Protein AF-A0A817TEA0-F1 (afdb_monomer_lite)

Secondary structure (DSSP, 8-state):
-HHHHHHHHHHHH-TT----S--EEEE-HHHHHHHTTTTT-HHHHHHHTT--EEEETT--HHHHHHHTTT-TT-EE-

Radius of gyration: 11.43 Å; chains: 1; bounding box: 33×23×26 Å

Foldseek 3Di:
DVVLLVVVLCQLPPDPDPDDQEDEAEDEPVSVCVSCVNVPDPSSLVSLCSYAEYEYPPDDPVVVVVCCSSHVNYDYD

Sequence (77 aa):
RQCHDDYIEQFLLNTKTYLHNSILLIIDLESLTRITQNFTRNETRINCSKVNEIFLHGESKNLIQSLQNYFPFAEIY

Structure (mmCIF, N/CA/C/O backbone):
data_AF-A0A817TEA0-F1
#
_entry.id   AF-A0A817TEA0-F1
#
loop_
_atom_site.group_PDB
_atom_site.id
_atom_site.type_symbol
_atom_site.label_atom_id
_atom_site.label_alt_id
_atom_site.label_comp_id
_atom_site.label_asym_id
_atom_site.label_entity_id
_atom_site.label_seq_id
_atom_site.pdbx_PDB_ins_code
_atom_site.Cartn_x
_atom_site.Cartn_y
_atom_site.Cartn_z
_atom_site.occupancy
_atom_site.B_iso_or_equiv
_atom_site.auth_seq_id
_atom_site.auth_comp_id
_atom_site.auth_asym_id
_atom_site.auth_atom_id
_atom_site.pdbx_PDB_model_num
ATOM 1 N N . ARG A 1 1 ? -0.519 4.002 -18.334 1.00 52.69 1 ARG A N 1
ATOM 2 C CA . ARG A 1 1 ? 0.000 4.344 -16.988 1.00 52.69 1 ARG A CA 1
ATOM 3 C C . ARG A 1 1 ? -1.089 5.025 -16.160 1.00 52.69 1 ARG A C 1
ATOM 5 O O . ARG A 1 1 ? -1.545 4.393 -15.231 1.00 52.69 1 ARG A O 1
ATOM 12 N N . GLN A 1 2 ? -1.647 6.157 -16.598 1.00 53.50 2 GLN A N 1
ATOM 13 C CA . GLN A 1 2 ? -2.687 6.924 -15.879 1.00 53.50 2 GLN A CA 1
ATOM 14 C C . GLN A 1 2 ? -3.922 6.135 -15.369 1.00 53.50 2 GLN A C 1
ATOM 16 O O . GLN A 1 2 ? -4.315 6.302 -14.226 1.00 53.50 2 GLN A O 1
ATOM 21 N N . CYS A 1 3 ? -4.477 5.205 -16.159 1.00 57.47 3 CYS A N 1
ATOM 22 C CA . CYS A 1 3 ? -5.654 4.412 -15.752 1.00 57.47 3 CYS A CA 1
ATOM 23 C C . CYS A 1 3 ? -5.405 3.483 -14.538 1.00 57.47 3 CYS A C 1
ATOM 25 O O . CYS A 1 3 ? -6.324 3.204 -13.772 1.00 57.47 3 CYS A O 1
ATOM 27 N N . HIS A 1 4 ? -4.167 3.008 -14.344 1.00 64.06 4 HIS A N 1
ATOM 28 C CA . HIS A 1 4 ? -3.831 2.176 -13.181 1.00 64.06 4 HIS A CA 1
ATOM 29 C C . HIS A 1 4 ? -3.750 3.017 -11.906 1.00 64.06 4 HIS A C 1
ATOM 31 O O . HIS A 1 4 ? -4.269 2.601 -10.873 1.00 64.06 4 HIS A O 1
ATOM 37 N N . ASP A 1 5 ? -3.179 4.217 -11.999 1.00 66.44 5 ASP A N 1
ATOM 38 C CA . ASP A 1 5 ? -3.088 5.149 -10.878 1.00 66.44 5 ASP A CA 1
ATOM 39 C C . ASP A 1 5 ? -4.472 5.590 -10.402 1.00 66.44 5 ASP A C 1
ATOM 41 O O . ASP A 1 5 ? -4.714 5.601 -9.202 1.00 66.44 5 ASP A O 1
ATOM 45 N N . ASP A 1 6 ? -5.396 5.889 -11.319 1.00 67.44 6 ASP A N 1
ATOM 46 C CA . ASP A 1 6 ? -6.758 6.311 -10.969 1.00 67.44 6 ASP A CA 1
ATOM 47 C C . ASP A 1 6 ? -7.528 5.199 -10.230 1.00 67.44 6 ASP A C 1
ATOM 49 O O . ASP A 1 6 ? -8.296 5.470 -9.305 1.00 67.44 6 ASP A O 1
ATOM 53 N N . TYR A 1 7 ? -7.306 3.930 -10.599 1.00 70.44 7 TYR A N 1
ATOM 54 C CA . TYR A 1 7 ? -7.898 2.783 -9.903 1.00 70.44 7 TYR A CA 1
ATOM 55 C C . TYR A 1 7 ? -7.298 2.597 -8.506 1.00 70.44 7 TYR A C 1
ATOM 57 O O . TYR A 1 7 ? -8.026 2.352 -7.545 1.00 70.44 7 TYR A O 1
ATOM 65 N N . ILE A 1 8 ? -5.978 2.748 -8.378 1.00 72.62 8 ILE A N 1
ATOM 66 C CA . ILE A 1 8 ? -5.281 2.675 -7.089 1.00 72.62 8 ILE A CA 1
ATOM 67 C C . ILE A 1 8 ? -5.685 3.848 -6.192 1.00 72.62 8 ILE A C 1
ATOM 69 O O . ILE A 1 8 ? -5.880 3.667 -4.993 1.00 72.62 8 ILE A O 1
ATOM 73 N N . GLU A 1 9 ? -5.881 5.032 -6.765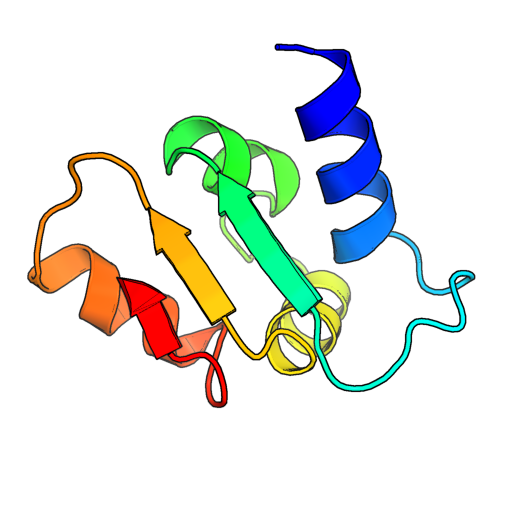 1.00 73.50 9 GLU A N 1
ATOM 74 C CA . GLU A 1 9 ? -6.380 6.210 -6.069 1.00 73.50 9 GLU A CA 1
ATOM 75 C C . GLU A 1 9 ? -7.791 5.981 -5.545 1.00 73.50 9 GLU A C 1
ATOM 77 O O . GLU A 1 9 ? -8.041 6.158 -4.354 1.00 73.50 9 GLU A O 1
ATOM 82 N N . GLN A 1 10 ? -8.698 5.484 -6.384 1.00 73.69 10 GLN A N 1
ATOM 83 C CA . GLN A 1 10 ? -10.035 5.107 -5.930 1.00 73.69 10 GLN A CA 1
ATOM 84 C C . GLN A 1 10 ? -9.999 4.000 -4.877 1.00 73.69 10 GLN A C 1
ATOM 86 O O . GLN A 1 10 ? -10.785 4.043 -3.937 1.00 73.69 10 GLN A O 1
ATOM 91 N N . PHE A 1 11 ? -9.085 3.039 -4.990 1.00 73.75 11 PHE A N 1
ATOM 92 C CA . PHE A 1 11 ? -8.939 1.961 -4.020 1.00 73.75 11 PHE A CA 1
ATOM 93 C C . PHE A 1 11 ? -8.437 2.460 -2.655 1.00 73.75 11 PHE A C 1
ATOM 95 O O . PHE A 1 11 ? -9.037 2.165 -1.621 1.00 73.75 11 PHE A O 1
ATOM 102 N N . LEU A 1 12 ? -7.361 3.248 -2.638 1.00 72.31 12 LEU A N 1
ATOM 103 C CA . LEU A 1 12 ? -6.759 3.762 -1.407 1.00 72.31 12 LEU A CA 1
ATOM 104 C C . LEU A 1 12 ? -7.600 4.878 -0.769 1.00 72.31 12 LEU A C 1
ATOM 106 O O . LEU A 1 12 ? -7.559 5.043 0.454 1.00 72.31 12 LEU A O 1
ATOM 110 N N . LEU A 1 13 ? -8.378 5.629 -1.559 1.00 72.38 13 LEU A N 1
ATOM 111 C CA . LEU A 1 13 ? -9.159 6.778 -1.086 1.00 72.38 13 LEU A CA 1
ATOM 112 C C . LEU A 1 13 ? -10.667 6.526 -0.942 1.00 72.38 13 LEU A C 1
ATOM 114 O O . LEU A 1 13 ? -11.316 7.303 -0.245 1.00 72.38 13 LEU A O 1
ATOM 118 N N . ASN A 1 14 ? -11.258 5.496 -1.561 1.00 66.00 14 ASN A N 1
ATOM 119 C CA . ASN A 1 14 ? -12.718 5.357 -1.620 1.00 66.00 14 ASN A CA 1
ATOM 120 C C . ASN A 1 14 ? -13.216 3.936 -1.290 1.00 66.00 14 ASN A C 1
ATOM 122 O O . ASN A 1 14 ? -13.044 2.972 -2.029 1.00 66.00 14 ASN A O 1
ATOM 126 N N . THR A 1 15 ? -13.914 3.827 -0.160 1.00 58.41 15 THR A N 1
ATOM 127 C CA . THR A 1 15 ? -14.310 2.588 0.535 1.00 58.41 15 THR A CA 1
ATOM 128 C C . THR A 1 15 ? -15.559 1.893 -0.013 1.00 58.41 15 THR A C 1
ATOM 130 O O . THR A 1 15 ? -16.096 0.991 0.630 1.00 58.41 15 THR A O 1
ATOM 133 N N . LYS A 1 16 ? -16.053 2.270 -1.197 1.00 55.66 16 LYS A N 1
ATOM 134 C CA . LYS A 1 16 ? -17.240 1.622 -1.793 1.00 55.66 16 LYS A CA 1
ATOM 135 C C . LYS A 1 16 ? -16.934 0.316 -2.525 1.00 55.66 16 LYS A C 1
ATOM 137 O O . LYS A 1 16 ? -17.836 -0.285 -3.104 1.00 55.66 16 LYS A O 1
ATOM 142 N N . THR A 1 17 ? -15.688 -0.134 -2.503 1.00 54.34 17 THR A N 1
ATOM 143 C CA . THR A 1 17 ? -15.269 -1.379 -3.133 1.00 54.34 17 THR A CA 1
ATOM 144 C C . THR A 1 17 ? -15.225 -2.489 -2.078 1.00 54.34 17 THR A C 1
ATOM 146 O O . THR A 1 17 ? -14.365 -2.529 -1.203 1.00 54.34 17 THR A O 1
ATOM 149 N N . TYR A 1 18 ? -16.201 -3.401 -2.139 1.00 55.00 18 TYR A N 1
ATOM 150 C CA . TYR A 1 18 ? -16.146 -4.695 -1.450 1.00 55.00 18 TYR A CA 1
ATOM 151 C C . TYR A 1 18 ? -15.045 -5.531 -2.112 1.00 55.00 18 TYR A C 1
ATOM 153 O O . TYR A 1 18 ? -15.306 -6.303 -3.033 1.00 55.00 18 TYR A O 1
ATOM 161 N N . LEU A 1 19 ? -13.796 -5.324 -1.707 1.00 55.94 19 LEU A N 1
ATOM 162 C CA . LEU A 1 19 ? -12.671 -6.093 -2.225 1.00 55.94 19 LEU A CA 1
ATOM 163 C C . LEU A 1 19 ? -12.322 -7.219 -1.258 1.00 55.94 19 LEU A C 1
ATOM 165 O O . LEU A 1 19 ? -12.301 -7.039 -0.042 1.00 55.94 19 LEU A O 1
ATOM 169 N N . HIS A 1 20 ? -12.109 -8.402 -1.829 1.00 56.72 20 HIS A N 1
ATOM 170 C CA . HIS A 1 20 ? -11.698 -9.598 -1.104 1.00 56.72 20 HIS A CA 1
ATOM 171 C C . HIS A 1 20 ? -10.314 -9.405 -0.464 1.00 56.72 20 HIS A C 1
ATOM 173 O O . HIS A 1 20 ? -9.511 -8.608 -0.942 1.00 56.72 20 HIS A O 1
ATOM 179 N N . ASN A 1 21 ? -10.034 -10.184 0.585 1.00 55.94 21 ASN A N 1
ATOM 180 C CA . ASN A 1 21 ? -8.815 -10.150 1.409 1.00 55.94 21 ASN A CA 1
ATOM 181 C C . ASN A 1 21 ? -7.524 -10.597 0.678 1.00 55.94 21 ASN A C 1
ATOM 183 O O . ASN A 1 21 ? -6.725 -11.336 1.240 1.00 5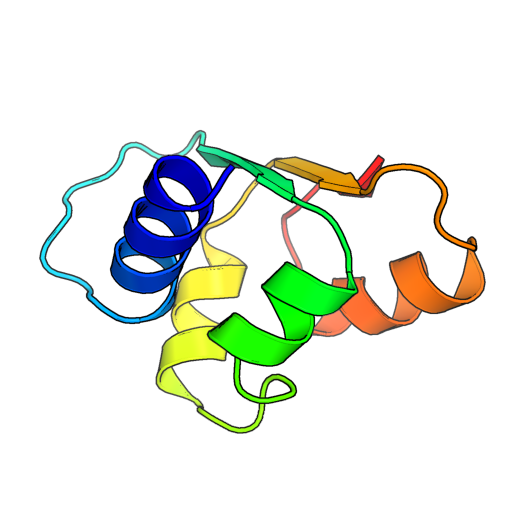5.94 21 ASN A O 1
ATOM 187 N N . SER A 1 22 ? -7.295 -10.212 -0.573 1.00 64.81 22 SER A N 1
ATOM 188 C CA . SER A 1 22 ? -6.053 -10.495 -1.302 1.00 64.81 22 SER A CA 1
ATOM 189 C C . SER A 1 22 ? -5.873 -9.431 -2.376 1.00 64.81 22 SER A C 1
ATOM 191 O O . SER A 1 22 ? -6.333 -9.568 -3.508 1.00 64.81 22 SER A O 1
ATOM 193 N N . ILE A 1 23 ? -5.292 -8.304 -1.963 1.00 76.00 23 ILE A N 1
ATOM 194 C CA . ILE A 1 23 ? -5.082 -7.146 -2.828 1.00 76.00 23 ILE A CA 1
ATOM 195 C C . ILE A 1 23 ? -3.589 -7.002 -3.054 1.00 76.00 23 ILE A C 1
ATOM 197 O O . ILE A 1 23 ? -2.847 -6.670 -2.127 1.00 76.00 23 ILE A O 1
ATOM 201 N N . LEU A 1 24 ? -3.201 -7.262 -4.300 1.00 80.25 24 LEU A N 1
ATOM 202 C CA . LEU A 1 24 ? -1.872 -7.025 -4.831 1.00 80.25 24 LEU A CA 1
ATOM 203 C C . LEU A 1 24 ? -1.824 -5.632 -5.466 1.00 80.25 24 LEU A C 1
ATOM 205 O O . LEU A 1 24 ? -2.571 -5.335 -6.402 1.00 80.25 24 LEU A O 1
ATOM 209 N N . LEU A 1 25 ? -0.928 -4.791 -4.963 1.00 81.00 25 LEU A N 1
ATOM 210 C CA . LEU A 1 25 ? -0.659 -3.448 -5.464 1.00 81.00 25 LEU A CA 1
ATOM 211 C C . LEU A 1 25 ? 0.679 -3.422 -6.194 1.00 81.00 25 LEU A C 1
ATOM 213 O O . LEU A 1 25 ? 1.718 -3.687 -5.607 1.00 81.00 25 LEU A O 1
ATOM 217 N N . ILE A 1 26 ? 0.657 -3.063 -7.473 1.00 83.88 26 ILE A N 1
ATOM 218 C CA . ILE A 1 26 ? 1.871 -2.844 -8.264 1.00 83.88 26 ILE A CA 1
ATOM 219 C C . ILE A 1 26 ? 1.914 -1.358 -8.589 1.00 83.88 26 ILE A C 1
ATOM 221 O O . ILE A 1 26 ? 1.085 -0.873 -9.360 1.00 83.88 26 ILE A O 1
ATOM 225 N N . ILE A 1 27 ? 2.832 -0.628 -7.961 1.00 81.19 27 ILE A N 1
ATOM 226 C CA . ILE A 1 27 ? 2.884 0.834 -8.042 1.00 81.19 27 ILE A CA 1
ATOM 227 C C . ILE A 1 27 ? 4.315 1.336 -7.818 1.00 81.19 27 ILE A C 1
ATOM 229 O O . ILE A 1 27 ? 5.083 0.726 -7.080 1.00 81.19 27 ILE A O 1
ATOM 233 N N . ASP A 1 28 ? 4.692 2.440 -8.461 1.00 83.88 28 ASP A N 1
ATOM 234 C CA . ASP A 1 28 ? 5.933 3.148 -8.134 1.00 83.88 28 ASP A CA 1
ATOM 235 C C . ASP A 1 28 ? 5.753 4.078 -6.922 1.00 83.88 28 ASP A C 1
ATOM 237 O O . ASP A 1 28 ? 4.643 4.490 -6.570 1.00 83.88 28 ASP A O 1
ATOM 241 N N . LEU A 1 29 ? 6.853 4.411 -6.249 1.00 79.62 29 LEU A N 1
ATOM 242 C CA . LEU A 1 29 ? 6.786 5.206 -5.028 1.00 79.62 29 LEU A CA 1
ATOM 243 C C . LEU A 1 29 ? 6.199 6.601 -5.256 1.00 79.62 29 LEU A C 1
ATOM 245 O O . LEU A 1 29 ? 5.470 7.102 -4.397 1.00 79.62 29 LEU A O 1
ATOM 249 N N . GLU A 1 30 ? 6.528 7.244 -6.374 1.00 82.94 30 GLU A N 1
ATOM 250 C CA . GLU A 1 30 ? 6.066 8.598 -6.681 1.00 82.94 30 GLU A CA 1
ATOM 251 C C . GLU A 1 30 ? 4.537 8.629 -6.764 1.00 82.94 30 GLU A C 1
ATOM 253 O O . GLU A 1 30 ? 3.882 9.438 -6.099 1.00 82.94 30 GLU A O 1
ATOM 258 N N . SER A 1 31 ? 3.962 7.679 -7.496 1.00 82.12 31 SER A N 1
ATOM 259 C CA . SER A 1 31 ? 2.522 7.511 -7.651 1.00 82.12 31 SER A CA 1
ATOM 260 C C . SER A 1 31 ? 1.863 7.152 -6.326 1.00 82.12 31 SER A C 1
ATOM 262 O O . SER A 1 31 ? 0.851 7.754 -5.963 1.00 82.12 31 SER A O 1
ATOM 264 N N . LEU A 1 32 ? 2.461 6.245 -5.548 1.00 83.25 32 LEU A N 1
ATOM 265 C CA . LEU A 1 32 ? 1.949 5.875 -4.229 1.00 83.25 32 LEU A CA 1
ATOM 266 C C . LEU A 1 32 ? 1.912 7.083 -3.286 1.00 83.25 32 LEU A C 1
ATOM 268 O O . LEU A 1 32 ? 0.911 7.338 -2.618 1.00 83.25 32 LEU A O 1
ATOM 272 N N . THR A 1 33 ? 2.988 7.860 -3.260 1.00 83.12 33 THR A N 1
ATOM 273 C CA . THR A 1 33 ? 3.130 9.052 -2.420 1.00 83.12 33 THR A CA 1
ATOM 274 C C . THR A 1 33 ? 2.147 10.147 -2.833 1.00 83.12 33 THR A C 1
ATOM 276 O O . THR A 1 33 ? 1.509 10.765 -1.975 1.00 83.12 33 THR A O 1
ATOM 279 N N . ARG A 1 34 ? 1.972 10.352 -4.144 1.00 84.12 34 ARG A N 1
ATOM 280 C CA . ARG A 1 34 ? 0.999 11.288 -4.720 1.00 84.12 34 ARG A CA 1
ATOM 281 C C . ARG A 1 34 ? -0.428 10.922 -4.319 1.00 84.12 34 ARG A C 1
ATOM 283 O O . ARG A 1 34 ? -1.142 11.766 -3.783 1.00 84.12 34 ARG A O 1
ATOM 290 N N . ILE A 1 35 ? -0.818 9.668 -4.540 1.00 80.06 35 ILE A N 1
ATOM 291 C CA . ILE A 1 35 ? -2.168 9.156 -4.266 1.00 80.06 35 ILE A CA 1
ATOM 292 C C . ILE A 1 35 ? -2.486 9.218 -2.772 1.00 80.06 35 ILE A C 1
ATOM 294 O O . ILE A 1 35 ? -3.558 9.659 -2.361 1.00 80.06 35 ILE A O 1
ATOM 298 N N . THR A 1 36 ? -1.533 8.812 -1.938 1.00 79.69 36 THR A N 1
ATOM 299 C CA . THR A 1 36 ? -1.716 8.780 -0.482 1.00 79.69 36 THR A CA 1
ATOM 300 C C . THR A 1 36 ? -1.558 10.149 0.178 1.00 79.69 36 THR A C 1
ATOM 302 O O . THR A 1 36 ? -1.739 10.260 1.393 1.00 79.69 36 THR A O 1
ATOM 305 N N . GLN A 1 37 ? -1.211 11.190 -0.590 1.00 80.69 37 GLN A N 1
ATOM 306 C CA . GLN A 1 37 ? -0.833 12.512 -0.088 1.00 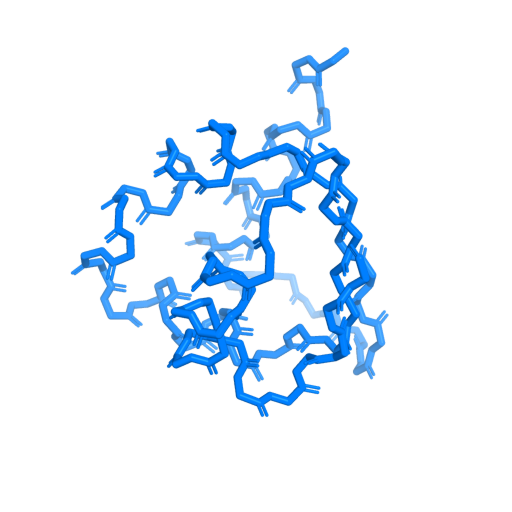80.69 37 GLN A CA 1
ATOM 307 C C . GLN A 1 37 ? 0.197 12.418 1.047 1.00 80.69 37 GLN A C 1
ATOM 309 O O . GLN A 1 37 ? -0.017 12.948 2.141 1.00 80.69 37 GLN A O 1
ATOM 314 N N . ASN A 1 38 ? 1.299 11.698 0.817 1.00 80.12 38 ASN A N 1
ATOM 315 C CA . ASN A 1 38 ? 2.314 11.393 1.836 1.00 80.12 38 ASN A CA 1
ATOM 316 C C . ASN A 1 38 ? 1.745 10.697 3.090 1.00 80.12 38 ASN A C 1
ATOM 318 O O . ASN A 1 38 ? 2.204 10.947 4.204 1.00 80.12 38 ASN A O 1
ATOM 322 N N . PHE A 1 39 ? 0.718 9.857 2.939 1.00 78.12 39 PHE A N 1
ATOM 323 C CA . PHE A 1 39 ? 0.076 9.129 4.044 1.00 78.12 39 PHE A CA 1
ATOM 324 C C . PHE A 1 39 ? -0.445 10.021 5.192 1.00 78.12 39 PHE A C 1
ATOM 326 O O . PHE A 1 39 ? -0.533 9.594 6.353 1.00 78.12 39 PHE A O 1
ATOM 333 N N . THR A 1 40 ? -0.788 11.275 4.886 1.00 80.06 40 THR A N 1
ATOM 334 C CA . THR A 1 40 ? -1.254 12.266 5.874 1.00 80.06 40 THR A CA 1
ATOM 335 C C . THR A 1 40 ? -2.719 12.076 6.275 1.00 80.06 40 THR A C 1
ATOM 337 O O . THR A 1 40 ? -3.132 12.537 7.337 1.00 80.06 40 THR A O 1
ATOM 340 N N . ARG A 1 41 ? -3.509 11.361 5.465 1.00 78.38 41 ARG A N 1
ATOM 341 C CA . ARG A 1 41 ? -4.934 11.102 5.715 1.00 78.38 41 ARG A CA 1
ATOM 342 C C . ARG A 1 41 ? -5.148 9.807 6.502 1.00 78.38 41 ARG A C 1
ATOM 344 O O . ARG A 1 41 ? -4.677 8.744 6.102 1.00 78.38 41 ARG A O 1
ATOM 351 N N . ASN A 1 42 ? -5.928 9.872 7.582 1.00 76.81 42 ASN A N 1
ATOM 352 C CA . ASN A 1 42 ? -6.254 8.696 8.403 1.00 76.81 42 ASN A CA 1
ATOM 353 C C . ASN A 1 42 ? -7.010 7.610 7.623 1.00 76.81 42 ASN A C 1
ATOM 355 O O . ASN A 1 42 ? -6.727 6.428 7.789 1.00 76.81 42 ASN A O 1
ATOM 359 N N . GLU A 1 43 ? -7.937 7.999 6.748 1.00 75.06 43 GLU A N 1
ATOM 360 C CA . GLU A 1 43 ? -8.716 7.070 5.914 1.00 75.06 43 GLU A CA 1
ATOM 361 C C . GLU A 1 43 ? -7.810 6.256 4.986 1.00 75.06 43 GLU A C 1
ATOM 363 O O . GLU A 1 43 ? -7.948 5.038 4.885 1.00 75.06 43 GLU A O 1
ATOM 368 N N . THR A 1 44 ? -6.813 6.913 4.389 1.00 76.94 44 THR A N 1
ATOM 369 C CA . THR A 1 44 ? -5.792 6.263 3.566 1.00 76.94 44 THR A CA 1
ATOM 370 C C . THR A 1 44 ? -5.013 5.231 4.375 1.00 76.94 44 THR A C 1
ATOM 372 O O . THR A 1 44 ? -4.842 4.115 3.906 1.00 76.94 44 THR A O 1
ATOM 375 N N . ARG A 1 45 ? -4.615 5.538 5.619 1.00 78.38 45 ARG A N 1
ATOM 376 C CA . ARG A 1 45 ? -3.910 4.575 6.491 1.00 78.38 45 ARG A CA 1
ATOM 377 C C . ARG A 1 45 ? -4.752 3.335 6.807 1.00 78.38 45 ARG A C 1
ATOM 379 O O . ARG A 1 45 ? -4.232 2.225 6.782 1.00 78.38 45 ARG A O 1
ATOM 386 N N . ILE A 1 46 ? -6.046 3.519 7.071 1.00 79.25 46 ILE A N 1
ATOM 387 C CA . ILE A 1 46 ? -6.993 2.417 7.325 1.00 79.25 46 ILE A CA 1
ATOM 388 C C . ILE A 1 46 ? -7.179 1.540 6.079 1.00 79.25 46 ILE A C 1
ATOM 390 O O . ILE A 1 46 ? -7.437 0.345 6.194 1.00 79.25 46 ILE A O 1
ATOM 394 N N . ASN A 1 47 ? -7.084 2.114 4.883 1.00 77.50 47 ASN A N 1
ATOM 395 C CA . ASN A 1 47 ? -7.197 1.345 3.646 1.00 77.50 47 ASN A CA 1
ATOM 396 C C . ASN A 1 47 ? -5.883 0.656 3.279 1.00 77.50 47 ASN A C 1
ATOM 398 O O . ASN A 1 47 ? -5.908 -0.502 2.869 1.00 77.50 47 ASN A O 1
ATOM 402 N N . CYS A 1 48 ? -4.744 1.311 3.506 1.00 80.38 48 CYS A N 1
ATOM 403 C CA . CYS A 1 48 ? -3.428 0.699 3.363 1.00 80.38 48 CYS A CA 1
ATOM 404 C C . CYS A 1 48 ? -3.288 -0.557 4.238 1.00 80.38 48 CYS A C 1
ATOM 406 O O . CYS A 1 48 ? -2.754 -1.561 3.780 1.00 80.38 48 CYS A O 1
ATOM 408 N N . SER A 1 49 ? -3.857 -0.578 5.449 1.00 80.31 49 SER A N 1
ATOM 409 C CA . SER A 1 49 ? -3.827 -1.778 6.298 1.00 80.31 49 SER A CA 1
ATOM 410 C C . SER A 1 49 ? -4.643 -2.968 5.776 1.00 80.31 49 SER A C 1
ATOM 412 O O . SER A 1 49 ? -4.585 -4.036 6.371 1.00 80.31 49 SER A O 1
ATOM 414 N N . LYS A 1 50 ? -5.396 -2.830 4.681 1.00 78.88 50 LYS A N 1
ATOM 415 C CA . LYS A 1 50 ? -6.126 -3.942 4.041 1.00 78.88 50 LYS A CA 1
ATOM 416 C C . LYS A 1 50 ? -5.361 -4.566 2.873 1.00 78.88 50 LYS A C 1
ATOM 418 O O . LYS A 1 50 ? -5.843 -5.518 2.264 1.00 78.88 50 LYS A O 1
ATOM 423 N N . VAL A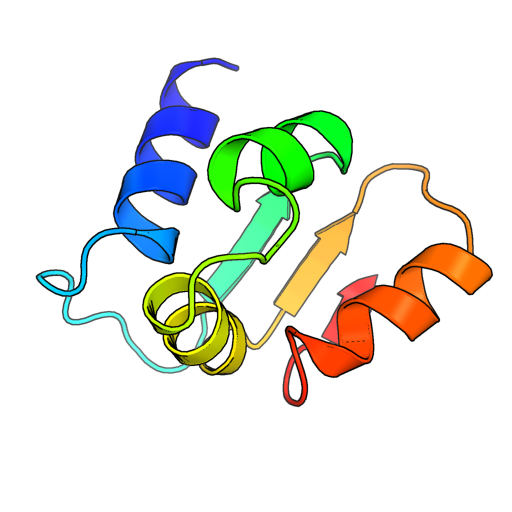 1 51 ? -4.217 -3.991 2.515 1.00 82.44 51 VAL A N 1
ATOM 424 C CA . VAL A 1 51 ? -3.357 -4.477 1.438 1.00 82.44 51 VAL A CA 1
ATOM 425 C C . VAL A 1 51 ? -2.468 -5.581 1.986 1.00 82.44 51 VAL A C 1
ATOM 427 O O . VAL A 1 51 ? -1.888 -5.422 3.058 1.00 82.44 51 VAL A O 1
ATOM 430 N N . ASN A 1 52 ? -2.354 -6.673 1.234 1.00 82.88 52 ASN A N 1
ATOM 431 C CA . ASN A 1 52 ? -1.570 -7.839 1.642 1.00 82.88 52 ASN A CA 1
ATOM 432 C C . ASN A 1 52 ? -0.276 -7.979 0.850 1.00 82.88 52 ASN A C 1
ATOM 434 O O . ASN A 1 52 ? 0.669 -8.581 1.342 1.00 82.88 52 ASN A O 1
ATOM 438 N N . GLU A 1 53 ? -0.210 -7.419 -0.356 1.00 85.50 53 GLU A N 1
ATOM 439 C CA . GLU A 1 53 ? 0.981 -7.517 -1.193 1.00 85.50 53 GLU A CA 1
ATOM 440 C C . GLU A 1 53 ? 1.217 -6.198 -1.927 1.00 85.50 53 GLU A C 1
ATOM 442 O O . GLU A 1 53 ? 0.295 -5.622 -2.513 1.00 85.50 53 GLU A O 1
ATOM 447 N N . ILE A 1 54 ? 2.460 -5.716 -1.903 1.00 85.69 54 ILE A N 1
ATOM 448 C CA . ILE A 1 54 ? 2.900 -4.533 -2.643 1.00 85.69 54 ILE A CA 1
ATOM 449 C C . ILE A 1 54 ? 4.179 -4.878 -3.391 1.00 85.69 54 ILE A C 1
ATOM 451 O O . ILE A 1 54 ? 5.154 -5.305 -2.787 1.00 85.69 54 ILE A O 1
ATOM 455 N N . PHE A 1 55 ? 4.192 -4.628 -4.692 1.00 85.06 55 PHE A N 1
ATOM 456 C CA . PHE A 1 55 ? 5.399 -4.631 -5.507 1.00 85.06 55 PHE A CA 1
ATOM 457 C C . PHE A 1 55 ? 5.803 -3.191 -5.818 1.00 85.06 55 PHE A C 1
ATOM 459 O O . PHE A 1 55 ? 5.093 -2.488 -6.546 1.00 85.06 55 PHE A O 1
ATOM 466 N N . LEU A 1 56 ? 6.952 -2.775 -5.281 1.00 81.56 56 LEU A N 1
ATOM 467 C CA . LEU A 1 56 ? 7.559 -1.463 -5.501 1.00 81.56 56 LEU A CA 1
ATOM 468 C C . LEU A 1 56 ? 8.734 -1.602 -6.459 1.00 81.56 56 LEU A C 1
ATOM 470 O O . LEU A 1 56 ? 9.772 -2.187 -6.153 1.00 81.56 56 LEU A O 1
ATOM 474 N N .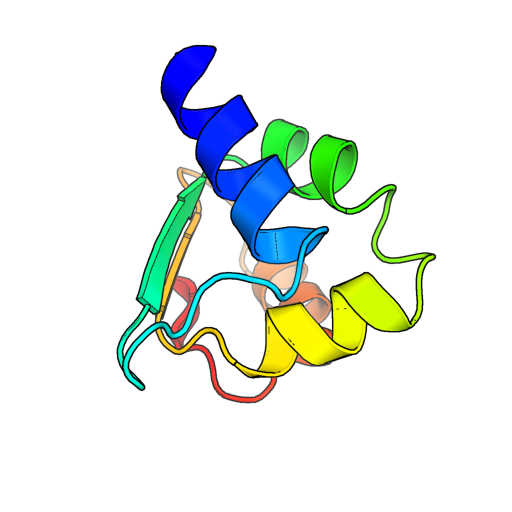 HIS A 1 57 ? 8.592 -1.043 -7.654 1.00 73.06 57 HIS A N 1
ATOM 475 C CA . HIS A 1 57 ? 9.621 -1.212 -8.668 1.00 73.06 57 HIS A CA 1
ATOM 476 C C . HIS A 1 57 ? 10.863 -0.356 -8.369 1.00 73.06 57 HIS A C 1
ATOM 478 O O . HIS A 1 57 ? 10.825 0.860 -8.520 1.00 73.06 57 HIS A O 1
ATOM 484 N N . GLY A 1 58 ? 11.986 -0.999 -8.028 1.00 65.94 58 GLY A N 1
ATOM 485 C CA . GLY A 1 58 ? 13.307 -0.356 -7.996 1.00 65.94 58 GLY A CA 1
ATOM 486 C C . GLY A 1 58 ? 13.641 0.427 -6.722 1.00 65.94 58 GLY A C 1
ATOM 487 O O . GLY A 1 58 ? 14.537 1.269 -6.754 1.00 65.94 58 GLY A O 1
ATOM 488 N N . GLU A 1 59 ? 12.959 0.152 -5.610 1.00 70.81 59 GLU A N 1
ATOM 489 C CA . GLU A 1 59 ? 13.089 0.940 -4.382 1.00 70.81 59 GLU A CA 1
ATOM 490 C C . GLU A 1 59 ? 14.110 0.403 -3.363 1.00 70.81 59 GLU A C 1
ATOM 492 O O . GLU A 1 59 ? 14.474 -0.774 -3.329 1.00 70.81 59 GLU A O 1
ATOM 497 N N . SER A 1 60 ? 14.594 1.299 -2.496 1.00 68.75 60 SER A N 1
ATOM 498 C CA . SER A 1 60 ? 15.595 0.971 -1.469 1.00 68.75 60 SER A CA 1
ATOM 499 C C . SER A 1 60 ? 14.988 0.287 -0.230 1.00 68.75 60 SER A C 1
ATOM 501 O O . SER A 1 60 ? 13.896 0.631 0.221 1.00 68.75 60 SER A O 1
ATOM 503 N N . LYS A 1 61 ? 15.738 -0.621 0.416 1.00 70.94 61 LYS A N 1
ATOM 504 C CA . LYS A 1 61 ? 15.294 -1.339 1.636 1.00 70.94 61 LYS A CA 1
ATOM 505 C C . LYS A 1 61 ? 14.861 -0.426 2.794 1.00 70.94 61 LYS A C 1
ATOM 507 O O . LYS A 1 61 ? 13.979 -0.794 3.565 1.00 70.94 61 LYS A O 1
ATOM 512 N N . ASN A 1 62 ? 15.463 0.757 2.921 1.00 74.19 62 ASN A N 1
ATOM 513 C CA . ASN A 1 62 ? 15.126 1.715 3.980 1.00 74.19 62 ASN A CA 1
ATOM 514 C C . ASN A 1 62 ? 13.721 2.304 3.798 1.00 74.19 62 ASN A C 1
ATOM 516 O O . ASN A 1 62 ? 13.027 2.586 4.772 1.00 74.19 62 ASN A O 1
ATOM 520 N N . LEU A 1 63 ? 13.299 2.476 2.547 1.00 75.19 63 LEU A N 1
ATOM 521 C CA . LEU A 1 63 ? 11.960 2.935 2.219 1.00 75.19 63 LEU A CA 1
ATOM 522 C C . LEU A 1 63 ? 10.918 1.839 2.469 1.00 75.19 63 LEU A C 1
ATOM 524 O O . LEU A 1 63 ? 9.849 2.115 2.999 1.00 75.19 63 LEU A O 1
ATOM 528 N N . ILE A 1 64 ? 11.250 0.583 2.164 1.00 76.00 64 ILE A N 1
ATOM 529 C CA . ILE A 1 64 ? 10.371 -0.557 2.459 1.00 76.00 64 ILE A CA 1
ATOM 530 C C . ILE A 1 64 ? 10.029 -0.600 3.959 1.00 76.00 64 ILE A C 1
ATOM 532 O O . ILE A 1 64 ? 8.861 -0.706 4.330 1.00 76.00 64 ILE A O 1
ATOM 536 N N . GLN A 1 65 ? 11.022 -0.399 4.833 1.00 78.00 65 GLN A N 1
ATOM 537 C CA . GLN A 1 65 ? 10.793 -0.337 6.282 1.00 78.00 65 GLN A CA 1
ATOM 538 C C . GLN A 1 65 ? 9.878 0.813 6.713 1.00 78.00 65 GLN A C 1
ATOM 540 O O . GLN A 1 65 ? 9.071 0.639 7.626 1.00 78.00 65 GLN A O 1
ATOM 545 N N . SER A 1 66 ? 9.979 1.989 6.086 1.00 80.75 66 SER A N 1
ATOM 546 C CA . SER A 1 66 ? 9.109 3.115 6.441 1.00 80.75 66 SER A CA 1
ATOM 547 C C . SER A 1 66 ? 7.663 2.886 5.990 1.00 80.75 66 SER A C 1
ATOM 549 O O . SER A 1 66 ? 6.736 3.301 6.691 1.00 80.75 66 SER A O 1
ATOM 551 N N . LEU A 1 67 ? 7.469 2.171 4.877 1.00 82.88 67 LEU A N 1
ATOM 552 C CA . LEU A 1 67 ? 6.158 1.798 4.346 1.00 82.88 67 LEU A CA 1
ATOM 553 C C . LEU A 1 67 ? 5.452 0.725 5.181 1.00 82.88 67 LEU A C 1
ATOM 555 O O . LEU A 1 67 ? 4.223 0.741 5.258 1.00 82.88 67 LEU A O 1
ATOM 559 N N . GLN A 1 68 ? 6.194 -0.121 5.898 1.00 83.94 68 GLN A N 1
ATOM 560 C CA . GLN A 1 68 ? 5.629 -1.121 6.814 1.00 83.94 68 GLN A CA 1
ATOM 561 C C . GLN A 1 68 ? 4.699 -0.503 7.879 1.00 83.94 68 GLN A C 1
ATOM 563 O O . GLN A 1 68 ? 3.727 -1.126 8.296 1.00 83.94 68 GLN A O 1
ATOM 568 N N . ASN A 1 69 ? 4.944 0.751 8.284 1.00 83.69 69 ASN A N 1
ATOM 569 C CA . ASN A 1 69 ? 4.088 1.473 9.237 1.00 83.69 69 ASN A CA 1
ATOM 570 C C . ASN A 1 69 ? 2.695 1.806 8.675 1.00 83.69 69 ASN A C 1
ATOM 572 O O . ASN A 1 69 ? 1.761 2.054 9.438 1.00 83.69 69 ASN A O 1
ATOM 576 N N . TYR A 1 70 ? 2.565 1.855 7.350 1.00 83.12 70 TYR A N 1
ATOM 577 C CA . TYR A 1 70 ? 1.317 2.148 6.646 1.00 83.12 70 TYR A CA 1
ATOM 578 C C . TYR A 1 70 ? 0.649 0.880 6.120 1.00 83.12 70 TYR A C 1
ATOM 580 O O . TYR A 1 70 ? -0.576 0.824 6.040 1.00 83.12 70 TYR A O 1
ATOM 588 N N . PHE A 1 71 ? 1.449 -0.141 5.823 1.00 86.44 71 PHE A N 1
ATOM 589 C CA . PHE A 1 71 ? 1.017 -1.432 5.307 1.00 86.44 71 PHE A CA 1
ATOM 590 C C . PHE A 1 71 ? 1.446 -2.566 6.256 1.00 86.44 71 PHE A C 1
ATOM 592 O O . PHE A 1 71 ? 2.298 -3.381 5.906 1.00 86.44 71 PHE A O 1
ATOM 599 N N . PRO A 1 72 ? 0.887 -2.626 7.480 1.00 84.12 72 PRO A N 1
ATOM 600 C CA . PRO A 1 72 ? 1.370 -3.520 8.537 1.00 84.12 72 PRO A CA 1
ATOM 601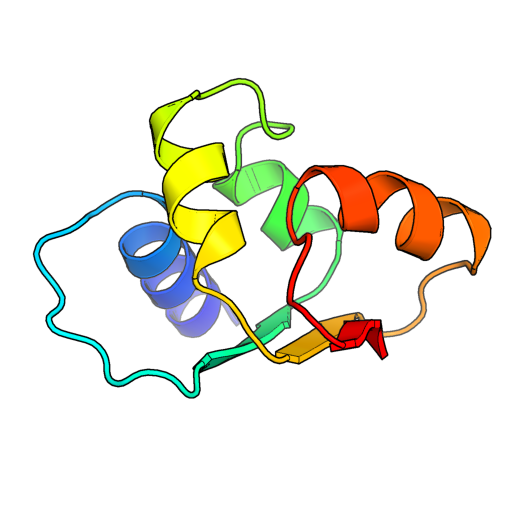 C C . PRO A 1 72 ? 1.227 -5.012 8.220 1.00 84.12 72 PRO A C 1
ATOM 603 O O . PRO A 1 72 ? 1.945 -5.823 8.798 1.00 84.12 72 PRO A O 1
ATOM 606 N N . PHE A 1 73 ? 0.308 -5.373 7.324 1.00 83.44 73 PHE A N 1
ATOM 607 C CA . PHE A 1 73 ? 0.052 -6.758 6.928 1.00 83.44 73 PHE A CA 1
ATOM 608 C C . PHE A 1 73 ? 0.512 -7.061 5.500 1.00 83.44 73 PHE A C 1
ATOM 610 O O . PHE A 1 73 ? 0.312 -8.180 5.038 1.00 83.44 73 PHE A O 1
ATOM 617 N N . ALA A 1 74 ? 1.115 -6.084 4.811 1.00 84.94 74 ALA A N 1
ATOM 618 C CA . ALA A 1 74 ? 1.568 -6.292 3.450 1.00 84.94 74 ALA A CA 1
ATOM 619 C C . ALA A 1 74 ? 2.971 -6.897 3.411 1.00 84.94 74 ALA A C 1
ATOM 621 O O . ALA A 1 74 ? 3.895 -6.420 4.078 1.00 84.94 74 ALA A O 1
ATOM 622 N N . GLU A 1 75 ? 3.145 -7.892 2.555 1.00 86.19 75 GLU A N 1
ATOM 623 C CA . GLU A 1 75 ? 4.451 -8.278 2.048 1.00 86.19 75 GLU A CA 1
ATOM 624 C C . GLU A 1 75 ? 4.862 -7.267 0.969 1.00 86.19 75 GLU A C 1
ATOM 626 O O . GLU A 1 75 ? 4.144 -7.060 -0.011 1.00 86.19 75 GLU A O 1
ATOM 631 N N . ILE A 1 76 ? 5.986 -6.580 1.189 1.00 84.00 76 ILE A N 1
ATOM 632 C CA . ILE A 1 76 ? 6.492 -5.534 0.296 1.00 84.00 76 ILE A CA 1
ATOM 633 C C . ILE A 1 76 ? 7.741 -6.067 -0.408 1.00 84.00 76 ILE A C 1
ATOM 635 O O . ILE A 1 76 ? 8.729 -6.401 0.254 1.00 84.00 76 ILE A O 1
ATOM 639 N N . TYR A 1 77 ? 7.669 -6.133 -1.735 1.00 79.75 77 TYR A N 1
ATOM 640 C CA . TYR A 1 77 ? 8.676 -6.685 -2.639 1.00 79.75 77 TYR A CA 1
ATOM 641 C C . TYR A 1 77 ? 9.342 -5.601 -3.482 1.00 79.75 77 TYR A C 1
ATOM 643 O O . TYR A 1 77 ? 8.614 -4.707 -3.982 1.00 79.75 77 TYR A O 1
#

pLDDT: mean 75.25, std 9.36, range [52.69, 86.44]